Protein AF-A0A350W5M9-F1 (afdb_monomer)

Structure (mmCIF, N/CA/C/O backbone):
data_AF-A0A350W5M9-F1
#
_entry.id   AF-A0A350W5M9-F1
#
loop_
_atom_site.group_PDB
_atom_site.id
_atom_site.type_symbol
_atom_site.label_atom_id
_atom_site.label_alt_id
_atom_site.label_comp_id
_atom_site.label_asym_id
_atom_site.label_entity_id
_atom_site.label_seq_id
_atom_site.pdbx_PDB_ins_code
_atom_site.Cartn_x
_atom_site.Cartn_y
_atom_site.Cartn_z
_atom_site.occupancy
_atom_site.B_iso_or_equiv
_atom_site.auth_seq_id
_atom_site.auth_comp_id
_atom_site.auth_asym_id
_atom_site.auth_atom_id
_atom_site.pdbx_PDB_model_num
ATOM 1 N N . MET A 1 1 ? -9.037 12.948 1.238 1.00 61.84 1 MET A N 1
ATOM 2 C CA . MET A 1 1 ? -9.139 13.338 2.661 1.00 61.84 1 MET A CA 1
ATOM 3 C C . MET A 1 1 ? -10.398 12.811 3.371 1.00 61.84 1 MET A C 1
ATOM 5 O O . MET A 1 1 ? -10.476 12.953 4.578 1.00 61.84 1 MET A O 1
ATOM 9 N N . ARG A 1 2 ? -11.378 12.187 2.686 1.00 81.69 2 ARG A N 1
ATOM 10 C CA . ARG A 1 2 ? -12.573 11.610 3.346 1.00 81.69 2 ARG A CA 1
ATOM 11 C C . ARG A 1 2 ? -12.320 10.259 4.032 1.00 81.69 2 ARG A C 1
ATOM 13 O O . ARG A 1 2 ? -12.817 10.052 5.123 1.00 81.69 2 ARG A O 1
ATOM 20 N N . ILE A 1 3 ? -11.508 9.388 3.432 1.00 88.50 3 ILE A N 1
ATOM 21 C CA . ILE A 1 3 ? -11.219 8.052 3.989 1.00 88.50 3 ILE A CA 1
ATOM 22 C C . ILE A 1 3 ? -10.456 8.136 5.306 1.00 88.50 3 ILE A C 1
ATOM 24 O O . ILE A 1 3 ? -10.851 7.489 6.262 1.00 88.50 3 ILE A O 1
ATOM 28 N N . VAL A 1 4 ? -9.429 8.989 5.369 1.00 88.44 4 VAL A N 1
ATOM 29 C CA . VAL A 1 4 ? -8.667 9.241 6.603 1.00 88.44 4 VAL A CA 1
ATOM 30 C C . VAL A 1 4 ? -9.610 9.627 7.747 1.00 88.44 4 VAL A C 1
ATOM 32 O O . VAL A 1 4 ? -9.571 8.991 8.787 1.00 88.44 4 VAL A O 1
ATOM 35 N N . LYS A 1 5 ? -10.571 10.533 7.509 1.00 91.25 5 LYS A N 1
ATOM 36 C CA . LYS A 1 5 ? -11.589 10.897 8.510 1.00 91.25 5 LYS A CA 1
ATOM 37 C C . LYS A 1 5 ? -12.461 9.729 8.968 1.00 91.25 5 LYS A C 1
ATOM 39 O O . LYS A 1 5 ? -12.889 9.704 10.114 1.00 91.25 5 LYS A O 1
ATOM 44 N N . TYR A 1 6 ? -12.784 8.785 8.087 1.00 93.44 6 TYR A N 1
ATOM 45 C CA . TYR A 1 6 ? -13.561 7.608 8.481 1.00 93.44 6 TYR A CA 1
ATOM 46 C C . TYR A 1 6 ? -12.740 6.634 9.330 1.00 93.44 6 TYR A C 1
ATOM 48 O O . TYR A 1 6 ? -13.304 6.020 10.231 1.00 93.44 6 TYR A O 1
ATOM 56 N N . VAL A 1 7 ? -11.430 6.547 9.090 1.00 93.00 7 VAL A N 1
ATOM 57 C CA . VAL A 1 7 ? -10.503 5.791 9.943 1.00 93.00 7 VAL A CA 1
ATOM 58 C C . VAL A 1 7 ? -10.330 6.484 11.300 1.00 93.00 7 VAL A C 1
ATOM 60 O O . VAL A 1 7 ? -10.526 5.851 12.329 1.00 93.00 7 VAL A O 1
ATOM 63 N N . GLU A 1 8 ? -10.112 7.803 11.322 1.00 91.62 8 GLU A N 1
ATOM 64 C CA . GLU A 1 8 ? -10.044 8.618 12.552 1.00 91.62 8 GLU A CA 1
ATOM 65 C C . GLU A 1 8 ? -11.303 8.480 13.429 1.00 91.62 8 GLU A C 1
ATOM 67 O O . GLU A 1 8 ? -11.226 8.492 14.653 1.00 91.62 8 GLU A O 1
ATOM 72 N N . GLN A 1 9 ? -12.477 8.340 12.805 1.00 93.31 9 GLN A N 1
ATOM 73 C CA . GLN A 1 9 ? -13.761 8.153 13.490 1.00 93.31 9 GLN A CA 1
ATOM 74 C C . GLN A 1 9 ? -14.032 6.700 13.917 1.00 93.31 9 GLN A C 1
ATOM 76 O O . GLN A 1 9 ? -15.119 6.424 14.424 1.00 93.31 9 GLN A O 1
ATOM 81 N N . GLY A 1 10 ? -13.115 5.762 13.654 1.00 91.81 10 GLY A N 1
ATOM 82 C CA . GLY A 1 10 ? -13.299 4.336 13.941 1.00 91.81 10 GLY A CA 1
ATOM 83 C C . GLY A 1 10 ? -14.384 3.658 13.096 1.00 91.81 10 GLY A C 1
ATOM 84 O O . GLY A 1 10 ? -14.861 2.584 13.446 1.00 91.81 10 GLY A O 1
ATOM 85 N N . LYS A 1 11 ? -14.809 4.275 11.984 1.00 93.94 11 LYS A N 1
ATOM 86 C CA . LYS A 1 11 ? -15.787 3.681 11.051 1.00 93.94 11 LYS A CA 1
ATOM 87 C C . LYS A 1 11 ? -15.146 2.680 10.096 1.00 93.94 11 LYS A C 1
ATOM 89 O O . LYS A 1 11 ? -15.853 1.897 9.468 1.00 93.94 11 LYS A O 1
ATOM 94 N N . LEU A 1 12 ? -13.826 2.749 9.949 1.00 94.06 12 LEU A N 1
ATOM 95 C CA . LEU A 1 12 ? -13.007 1.859 9.141 1.00 94.06 12 LEU A CA 1
ATOM 96 C C . LEU A 1 12 ? -11.738 1.530 9.917 1.00 94.06 12 LEU A C 1
ATOM 98 O O . LEU A 1 12 ? -11.156 2.418 10.534 1.00 94.06 12 LEU A O 1
ATOM 102 N N . ASN A 1 13 ? -11.268 0.296 9.786 1.00 94.25 13 ASN A N 1
ATOM 103 C CA . ASN A 1 13 ? -9.907 -0.055 10.168 1.00 94.25 13 ASN A CA 1
ATOM 104 C C . ASN A 1 13 ? -9.014 0.156 8.945 1.00 94.25 13 ASN A C 1
ATOM 106 O O . ASN A 1 13 ? -9.313 -0.352 7.860 1.00 94.25 13 ASN A O 1
ATOM 110 N N . GLY A 1 14 ? -7.962 0.953 9.098 1.00 94.50 14 GLY A N 1
ATOM 111 C CA . GLY A 1 14 ? -7.031 1.269 8.025 1.00 94.50 14 GLY A CA 1
ATOM 112 C C . GLY A 1 14 ? -5.687 0.596 8.255 1.00 94.50 14 GLY A C 1
ATOM 113 O O . GLY A 1 14 ? -5.092 0.781 9.308 1.00 94.50 14 GLY A O 1
ATOM 114 N N . VAL A 1 15 ? -5.185 -0.116 7.247 1.00 95.69 15 VAL A N 1
ATOM 115 C CA . VAL A 1 15 ? -3.822 -0.662 7.228 1.00 95.69 15 VAL A CA 1
ATOM 116 C C . VAL A 1 15 ? -3.014 0.060 6.156 1.00 95.69 15 VAL A C 1
ATOM 118 O O . VAL A 1 15 ? -3.514 0.310 5.056 1.00 95.69 15 VAL A O 1
ATOM 121 N N . ILE A 1 16 ? -1.760 0.388 6.463 1.00 95.12 16 ILE A N 1
ATOM 122 C CA . ILE A 1 16 ? -0.801 0.955 5.513 1.00 95.12 16 ILE A CA 1
ATOM 123 C C . ILE A 1 16 ? 0.459 0.088 5.504 1.00 95.12 16 ILE A C 1
ATOM 125 O O . ILE A 1 16 ? 1.077 -0.154 6.539 1.00 95.12 16 ILE A O 1
ATOM 129 N N . CYS A 1 17 ? 0.880 -0.334 4.311 1.00 96.00 17 CYS A N 1
ATOM 130 C CA . CYS A 1 17 ? 2.181 -0.967 4.132 1.00 96.00 17 CYS A CA 1
ATOM 131 C C . CYS A 1 17 ? 3.297 0.060 4.357 1.00 96.00 17 CYS A C 1
ATOM 133 O O . CYS A 1 17 ? 3.237 1.181 3.841 1.00 96.00 17 CYS A O 1
ATOM 135 N N . ILE A 1 18 ? 4.357 -0.322 5.071 1.00 95.56 18 ILE A N 1
ATOM 136 C CA . ILE A 1 18 ? 5.496 0.568 5.342 1.00 95.56 18 ILE A CA 1
ATOM 137 C C . ILE A 1 18 ? 6.094 1.187 4.066 1.00 95.56 18 ILE A C 1
ATOM 139 O O . ILE A 1 18 ? 6.527 2.341 4.084 1.00 95.56 18 ILE A O 1
ATOM 143 N N . THR A 1 19 ? 6.070 0.481 2.933 1.00 95.94 19 THR A N 1
ATOM 144 C CA . THR A 1 19 ? 6.579 1.005 1.657 1.00 95.94 19 THR A CA 1
ATOM 145 C C . THR A 1 19 ? 5.759 2.181 1.132 1.00 95.94 19 THR A C 1
ATOM 147 O O . THR A 1 19 ? 6.343 3.117 0.588 1.00 95.94 19 THR A O 1
ATOM 150 N N . SER A 1 20 ? 4.449 2.221 1.385 1.00 94.81 20 SER A N 1
ATOM 151 C CA . SER A 1 20 ? 3.607 3.379 1.067 1.00 94.81 20 SER A CA 1
ATOM 152 C C . SER A 1 20 ? 3.986 4.606 1.904 1.00 94.81 20 SER A C 1
ATOM 154 O O . SER A 1 20 ? 3.932 5.731 1.408 1.00 94.81 20 SER A O 1
ATOM 156 N N . LEU A 1 21 ? 4.439 4.423 3.153 1.00 94.12 21 LEU A N 1
ATOM 157 C CA . LEU A 1 21 ? 4.982 5.528 3.955 1.00 94.12 21 LEU A CA 1
ATOM 158 C C . LEU A 1 21 ? 6.342 6.005 3.433 1.00 94.12 21 LEU A C 1
ATOM 160 O O . LEU A 1 21 ? 6.608 7.210 3.435 1.00 94.12 21 LEU A O 1
ATOM 164 N N . LEU A 1 22 ? 7.206 5.091 2.981 1.00 94.62 22 LEU A N 1
ATOM 165 C CA . LEU A 1 22 ? 8.484 5.451 2.355 1.00 94.62 22 LEU A CA 1
ATOM 166 C C . LEU A 1 22 ? 8.258 6.263 1.076 1.00 94.62 22 LEU A C 1
ATOM 168 O O . LEU A 1 22 ? 8.887 7.308 0.885 1.00 94.62 22 LEU A O 1
ATOM 172 N N . GLU A 1 23 ? 7.314 5.830 0.243 1.00 93.69 23 GLU A N 1
ATOM 173 C CA . GLU A 1 23 ? 6.919 6.552 -0.959 1.00 93.69 23 GLU A CA 1
ATOM 174 C C . GLU A 1 23 ? 6.323 7.924 -0.618 1.00 93.69 23 GLU A C 1
ATOM 176 O O . GLU A 1 23 ? 6.732 8.937 -1.191 1.00 93.69 23 GLU A O 1
ATOM 181 N N . LEU A 1 24 ? 5.426 7.996 0.371 1.00 92.31 24 LEU A N 1
ATOM 182 C CA . LEU A 1 24 ? 4.854 9.261 0.828 1.00 92.31 24 LEU A CA 1
ATOM 183 C C . LEU A 1 24 ? 5.949 10.236 1.280 1.00 92.31 24 LEU A C 1
ATOM 185 O O . LEU A 1 24 ? 5.952 11.391 0.854 1.00 92.31 24 LEU A O 1
ATOM 189 N N . ARG A 1 25 ? 6.919 9.780 2.085 1.00 93.31 25 ARG A N 1
ATOM 190 C CA . ARG A 1 25 ? 8.070 10.600 2.506 1.00 93.31 25 ARG A CA 1
ATOM 191 C C . ARG A 1 25 ? 8.862 11.108 1.305 1.00 93.31 25 ARG A C 1
ATOM 193 O O . ARG A 1 25 ? 9.202 12.292 1.261 1.00 93.31 25 ARG A O 1
ATOM 200 N N . TYR A 1 26 ? 9.139 10.241 0.330 1.00 92.44 26 TYR A N 1
ATOM 201 C CA . TYR A 1 26 ? 9.827 10.626 -0.901 1.00 92.44 26 TYR A CA 1
ATOM 202 C C . TYR A 1 26 ? 9.053 11.716 -1.657 1.00 92.44 26 TYR A C 1
ATOM 204 O O . TYR A 1 26 ? 9.623 12.755 -2.000 1.00 92.44 26 TYR A O 1
ATOM 212 N N . VAL A 1 27 ? 7.746 11.529 -1.854 1.00 92.00 27 VAL A N 1
ATOM 213 C CA . VAL A 1 27 ? 6.879 12.479 -2.563 1.00 92.00 27 VAL A CA 1
ATOM 214 C C . VAL A 1 27 ? 6.791 13.817 -1.828 1.00 92.00 27 VAL A C 1
ATOM 216 O O . VAL A 1 27 ? 6.980 14.864 -2.453 1.00 92.00 27 VAL A O 1
ATOM 219 N N . LEU A 1 28 ? 6.545 13.816 -0.516 1.00 92.31 28 LEU A N 1
ATOM 220 C CA . LEU A 1 28 ? 6.402 15.049 0.261 1.00 92.31 28 LEU A CA 1
ATOM 221 C C . LEU A 1 28 ? 7.704 15.861 0.292 1.00 92.31 28 LEU A C 1
ATOM 223 O O . LEU A 1 28 ? 7.675 17.075 0.085 1.00 92.31 28 LEU A O 1
ATOM 227 N N . ARG A 1 29 ? 8.855 15.198 0.462 1.00 92.25 29 ARG A N 1
ATOM 228 C CA . ARG A 1 29 ? 10.162 15.872 0.467 1.00 92.25 29 ARG A CA 1
ATOM 229 C C . ARG A 1 29 ? 10.559 16.383 -0.913 1.00 92.25 29 ARG A C 1
ATOM 231 O O . ARG A 1 29 ? 10.957 17.532 -1.047 1.00 92.25 29 ARG A O 1
ATOM 238 N N . ARG A 1 30 ? 10.490 15.532 -1.943 1.00 90.12 30 ARG A N 1
ATOM 239 C CA . ARG A 1 30 ? 11.090 15.833 -3.256 1.00 90.12 30 ARG A CA 1
ATOM 240 C C . ARG A 1 30 ? 10.131 16.500 -4.229 1.00 90.12 30 ARG A C 1
ATOM 242 O O . ARG A 1 30 ? 10.550 17.383 -4.964 1.00 90.12 30 ARG A O 1
ATOM 249 N N . LYS A 1 31 ? 8.862 16.086 -4.258 1.00 86.12 31 LYS A N 1
ATOM 250 C CA . LYS A 1 31 ? 7.877 16.627 -5.212 1.00 86.12 31 LYS A CA 1
ATOM 251 C C . LYS A 1 31 ? 7.119 17.822 -4.648 1.00 86.12 31 LYS A C 1
ATOM 253 O O . LYS A 1 31 ? 6.706 18.688 -5.411 1.00 86.12 31 LYS A O 1
ATOM 258 N N . LYS A 1 32 ? 6.892 17.855 -3.331 1.00 86.38 32 LYS A N 1
ATOM 259 C CA . LYS A 1 32 ? 6.155 18.943 -2.668 1.00 86.38 32 LYS A CA 1
ATOM 260 C C . LYS A 1 32 ? 7.045 19.922 -1.908 1.00 86.38 32 LYS A C 1
ATOM 262 O O . LYS A 1 32 ? 6.549 20.977 -1.534 1.00 86.38 32 LYS A O 1
ATOM 267 N N . MET A 1 33 ? 8.334 19.610 -1.735 1.00 88.88 33 MET A N 1
ATOM 268 C CA . MET A 1 33 ? 9.313 20.465 -1.050 1.00 88.88 33 MET A CA 1
ATOM 269 C C . MET A 1 33 ? 8.866 20.853 0.367 1.00 88.88 33 MET A C 1
ATOM 271 O O . MET A 1 33 ? 9.115 21.963 0.835 1.00 88.88 33 MET A O 1
ATOM 275 N N . PHE A 1 34 ? 8.165 19.943 1.051 1.00 91.69 34 PHE A N 1
ATOM 276 C CA . PHE A 1 34 ? 7.736 20.175 2.425 1.00 91.69 34 PHE A CA 1
ATOM 277 C C . PHE A 1 34 ? 8.943 20.174 3.361 1.00 91.69 34 PHE A C 1
ATOM 279 O O . PHE A 1 34 ? 9.894 19.411 3.175 1.00 91.69 34 PHE A O 1
ATOM 286 N N . LYS A 1 35 ? 8.880 21.018 4.395 1.00 92.94 35 LYS A N 1
ATOM 287 C CA . LYS A 1 35 ? 9.863 21.007 5.481 1.00 92.94 35 LYS A CA 1
ATOM 288 C C . LYS A 1 35 ? 9.821 19.663 6.201 1.00 92.94 35 LYS A C 1
ATOM 290 O O . LYS A 1 35 ? 8.753 19.076 6.365 1.00 92.94 35 LYS A O 1
ATOM 295 N N . GLU A 1 36 ? 10.979 19.220 6.674 1.00 91.00 36 GLU A N 1
ATOM 296 C CA . GLU A 1 36 ? 11.150 17.932 7.351 1.00 91.00 36 GLU A CA 1
ATOM 297 C C . GLU A 1 36 ? 10.179 17.745 8.530 1.00 91.00 36 GLU A C 1
ATOM 299 O O . GLU A 1 36 ? 9.550 16.698 8.654 1.00 91.00 36 GLU A O 1
ATOM 304 N N . GLU A 1 37 ? 9.978 18.792 9.333 1.00 93.56 37 GLU A N 1
ATOM 305 C CA . GLU A 1 37 ? 9.024 18.817 10.452 1.00 93.56 37 GLU A CA 1
ATOM 306 C C . GLU A 1 37 ? 7.594 18.485 10.008 1.00 93.56 37 GLU A C 1
ATOM 308 O O . GLU A 1 37 ? 6.917 17.672 10.630 1.00 93.56 37 GLU A O 1
ATOM 313 N N . MET A 1 38 ? 7.153 19.059 8.886 1.00 92.81 38 MET A N 1
ATOM 314 C CA . MET A 1 38 ? 5.814 18.831 8.344 1.00 92.81 38 MET A CA 1
ATOM 315 C C . MET A 1 38 ? 5.666 17.408 7.800 1.00 92.81 38 MET A C 1
ATOM 317 O O . MET A 1 38 ? 4.625 16.786 7.989 1.00 92.81 38 MET A O 1
ATOM 321 N N . VAL A 1 39 ? 6.703 16.871 7.147 1.00 92.50 39 VAL A N 1
ATOM 322 C CA . VAL A 1 39 ? 6.709 15.475 6.676 1.00 92.50 39 VAL A CA 1
ATOM 323 C C . VAL A 1 39 ? 6.597 14.512 7.854 1.00 92.50 39 VAL A C 1
ATOM 325 O O . VAL A 1 39 ? 5.821 13.561 7.788 1.00 92.50 39 VAL A O 1
ATOM 328 N N . ASN A 1 40 ? 7.348 14.760 8.927 1.00 92.25 40 ASN A N 1
ATOM 329 C CA . ASN A 1 40 ? 7.305 13.919 10.118 1.00 92.25 40 ASN A CA 1
ATOM 330 C C . ASN A 1 40 ? 5.951 14.005 10.814 1.00 92.25 40 ASN A C 1
ATOM 332 O O . ASN A 1 40 ? 5.380 12.957 11.093 1.00 92.25 40 ASN A O 1
ATOM 336 N N . TRP A 1 41 ? 5.394 15.208 10.980 1.00 92.81 41 TRP A N 1
ATOM 337 C CA . TRP A 1 41 ? 4.043 15.375 11.514 1.00 92.81 41 TRP A CA 1
ATOM 338 C C . TRP A 1 41 ? 3.013 14.553 10.723 1.00 92.81 41 TRP A C 1
ATOM 340 O O . TRP A 1 41 ? 2.337 13.714 11.303 1.00 92.81 41 TRP A O 1
ATOM 350 N N . PHE A 1 42 ? 2.969 14.679 9.390 1.00 89.56 42 PHE A N 1
ATOM 351 C CA . PHE A 1 42 ? 2.027 13.908 8.565 1.00 89.56 42 PHE A CA 1
ATOM 352 C C . PHE A 1 42 ? 2.167 12.388 8.723 1.00 89.56 42 PHE A C 1
ATOM 354 O O . PHE A 1 42 ? 1.169 11.671 8.693 1.00 89.56 42 PHE A O 1
ATOM 361 N N . VAL A 1 43 ? 3.396 11.879 8.843 1.00 90.56 43 VAL A N 1
ATOM 362 C CA . VAL A 1 43 ? 3.618 10.436 8.997 1.00 90.56 43 VAL A CA 1
ATOM 363 C C . VAL A 1 43 ? 3.221 9.954 10.393 1.00 90.56 43 VAL A C 1
ATOM 365 O O . VAL A 1 43 ? 2.663 8.865 10.501 1.00 90.56 43 VAL A O 1
ATOM 368 N N . GLU A 1 44 ? 3.471 10.737 11.443 1.00 91.44 44 GLU A N 1
ATOM 369 C CA . GLU A 1 44 ? 3.041 10.391 12.806 1.00 91.44 44 GLU A CA 1
ATOM 370 C C . GLU A 1 44 ? 1.515 10.454 12.968 1.00 91.44 44 GLU A C 1
ATOM 372 O O . GLU A 1 44 ? 0.929 9.556 13.573 1.00 91.44 44 GLU A O 1
ATOM 377 N N . GLU A 1 45 ? 0.843 11.418 12.334 1.00 91.06 45 GLU A N 1
ATOM 378 C CA . GLU A 1 45 ? -0.627 11.455 12.291 1.00 91.06 45 GLU A CA 1
ATOM 379 C C . GLU A 1 45 ? -1.197 10.191 11.630 1.00 91.06 45 GLU A C 1
ATOM 381 O O . GLU A 1 45 ? -2.114 9.564 12.157 1.00 91.06 45 GLU A O 1
ATOM 386 N N . LEU A 1 46 ? -0.619 9.744 10.507 1.00 90.31 46 LEU A N 1
ATOM 387 C CA . LEU A 1 46 ? -1.056 8.502 9.860 1.00 90.31 46 LEU A CA 1
ATOM 388 C C . LEU A 1 46 ? -0.858 7.281 10.763 1.00 90.31 46 LEU A C 1
ATOM 390 O O . LEU A 1 46 ? -1.764 6.462 10.867 1.00 90.31 46 LEU A O 1
ATOM 394 N N . LYS A 1 47 ? 0.283 7.171 11.447 1.00 91.00 47 LYS A N 1
ATOM 395 C CA . LYS A 1 47 ? 0.556 6.071 12.390 1.00 91.00 47 LYS A CA 1
ATOM 396 C C . LYS A 1 47 ? -0.379 6.051 13.598 1.00 91.00 47 LYS A C 1
ATOM 398 O O . LYS A 1 47 ? -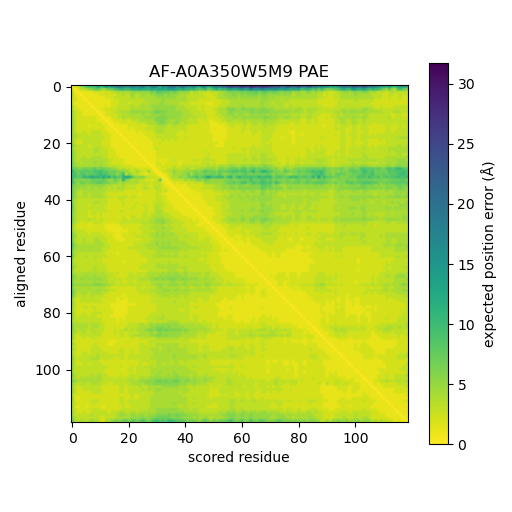0.548 5.005 14.209 1.00 91.00 47 LYS A O 1
ATOM 403 N N . THR A 1 48 ? -0.958 7.195 13.957 1.00 91.94 48 THR A N 1
ATOM 404 C CA . THR A 1 48 ? -1.887 7.302 15.092 1.00 91.94 48 THR A CA 1
ATOM 405 C C . THR A 1 48 ? -3.242 6.666 14.776 1.00 91.94 48 THR A C 1
ATOM 407 O O . THR A 1 48 ? -3.942 6.218 15.682 1.00 91.94 48 THR A O 1
ATOM 410 N N . HIS A 1 49 ? -3.614 6.604 13.495 1.00 92.31 49 HIS A N 1
ATOM 411 C CA . HIS A 1 49 ? -4.935 6.144 13.059 1.00 92.31 49 HIS A CA 1
ATOM 412 C C . HIS A 1 49 ? -4.905 4.876 12.201 1.00 92.31 49 HIS A C 1
ATOM 414 O O . HIS A 1 49 ? -5.924 4.200 12.094 1.00 92.31 49 HIS A O 1
ATOM 420 N N . PHE A 1 50 ? -3.772 4.559 11.577 1.00 94.88 50 PHE A N 1
ATOM 421 C CA . PHE A 1 50 ? -3.613 3.396 10.712 1.00 94.88 50 PHE A CA 1
ATOM 422 C C . PHE A 1 50 ? -2.622 2.406 11.309 1.00 94.88 50 PHE A C 1
ATOM 424 O O . PHE A 1 50 ? -1.536 2.787 11.750 1.00 94.88 50 PHE A O 1
ATOM 431 N N . ASP A 1 51 ? -2.956 1.126 11.197 1.00 95.06 51 ASP A N 1
ATOM 432 C CA . ASP A 1 51 ? -2.033 0.044 11.495 1.00 95.06 51 ASP A CA 1
ATOM 433 C C . ASP A 1 51 ? -0.952 0.001 10.414 1.00 95.06 51 ASP A C 1
ATOM 435 O O . ASP A 1 51 ? -1.231 -0.137 9.217 1.00 95.06 51 ASP A O 1
ATOM 439 N N . ILE A 1 52 ? 0.305 0.136 10.829 1.00 94.94 52 ILE A N 1
ATOM 440 C CA . ILE A 1 52 ? 1.440 0.024 9.917 1.00 94.94 52 ILE A CA 1
ATOM 441 C C . ILE A 1 52 ? 1.942 -1.411 9.948 1.00 94.94 52 ILE A C 1
ATOM 443 O O . ILE A 1 52 ? 2.449 -1.863 10.973 1.00 94.94 52 ILE A O 1
ATOM 447 N N . SER A 1 53 ? 1.847 -2.101 8.815 1.00 95.62 53 SER A N 1
ATOM 448 C CA . SER A 1 53 ? 2.353 -3.468 8.676 1.00 95.62 53 SER A CA 1
ATOM 449 C C . SER A 1 53 ? 3.541 -3.524 7.716 1.00 95.62 53 SER A C 1
ATOM 451 O O . SER A 1 53 ? 3.721 -2.675 6.829 1.00 95.62 53 SER A O 1
ATOM 453 N N . LEU A 1 54 ? 4.398 -4.512 7.951 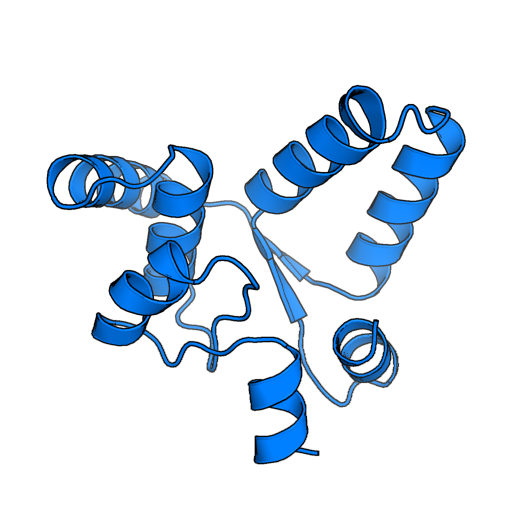1.00 95.88 54 LEU A N 1
ATOM 454 C CA . LEU A 1 54 ? 5.604 -4.759 7.182 1.00 95.88 54 LEU A CA 1
ATOM 455 C C . LEU A 1 54 ? 5.350 -5.947 6.250 1.00 95.88 54 LEU A C 1
ATOM 457 O O . LEU A 1 54 ? 4.843 -6.967 6.710 1.00 95.88 54 LEU A O 1
ATOM 461 N N . PRO A 1 55 ? 5.735 -5.856 4.967 1.00 96.19 55 PRO A N 1
ATOM 462 C CA . PRO A 1 55 ? 5.728 -7.022 4.104 1.00 96.19 55 PRO A CA 1
ATOM 463 C C . PRO A 1 55 ? 6.742 -8.035 4.636 1.00 96.19 55 PRO A C 1
ATOM 465 O O . PRO A 1 55 ? 7.897 -7.694 4.906 1.00 96.19 55 PRO A O 1
ATO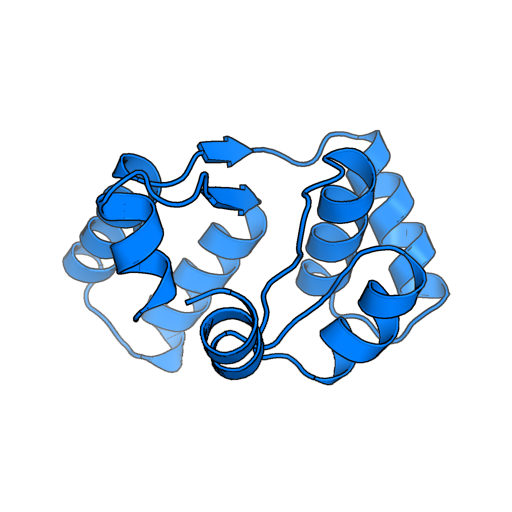M 468 N N . ASP A 1 56 ? 6.301 -9.277 4.772 1.00 95.69 56 ASP A N 1
ATOM 469 C CA . ASP A 1 56 ? 7.169 -10.397 5.100 1.00 95.69 56 ASP A CA 1
ATOM 470 C C . ASP A 1 56 ? 7.961 -10.877 3.871 1.00 95.69 56 ASP A C 1
ATOM 472 O O . ASP A 1 56 ? 7.790 -10.406 2.740 1.00 95.69 56 ASP A O 1
ATOM 476 N N . GLU A 1 57 ? 8.850 -11.843 4.092 1.00 97.50 57 GLU A N 1
ATOM 477 C CA . GLU A 1 57 ? 9.678 -12.438 3.039 1.00 97.50 57 GLU A CA 1
ATOM 478 C C . GLU A 1 57 ? 8.826 -13.012 1.896 1.00 97.50 57 GLU A C 1
ATOM 480 O O . GLU A 1 57 ? 9.148 -12.826 0.719 1.00 97.50 57 GLU A O 1
ATOM 485 N N . GLY A 1 58 ? 7.699 -13.651 2.231 1.00 97.50 58 GLY A N 1
ATOM 486 C CA . GLY A 1 58 ? 6.757 -14.202 1.258 1.00 97.50 58 GLY A CA 1
ATOM 487 C C . GLY A 1 58 ? 6.143 -13.123 0.365 1.00 97.50 58 GLY A C 1
ATOM 488 O O . GLY A 1 58 ? 6.089 -13.282 -0.857 1.00 97.50 58 GLY A O 1
ATOM 489 N N . SER A 1 59 ? 5.756 -11.992 0.952 1.00 96.81 59 SER A N 1
ATOM 490 C CA . SER A 1 59 ? 5.223 -10.836 0.230 1.00 96.81 59 SER A CA 1
ATOM 491 C C . SER A 1 59 ? 6.260 -10.237 -0.720 1.00 96.81 59 SER A C 1
ATOM 493 O O . SER A 1 59 ? 5.917 -9.863 -1.839 1.00 96.81 59 SER A O 1
ATOM 495 N N . LEU A 1 60 ? 7.539 -10.193 -0.338 1.00 97.94 60 LEU A N 1
ATOM 496 C CA . LEU A 1 60 ? 8.6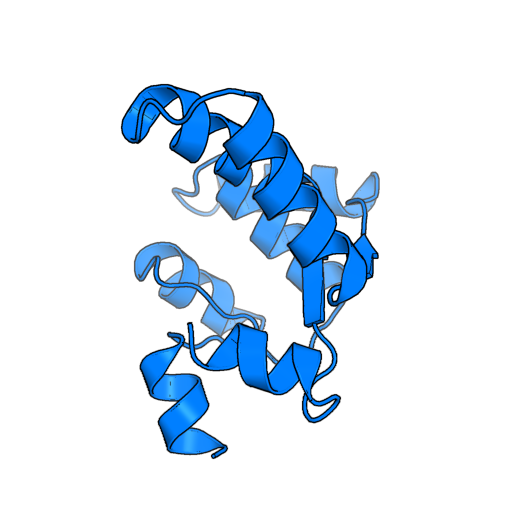05 -9.693 -1.216 1.00 97.94 60 LEU A CA 1
ATOM 497 C C . LEU A 1 60 ? 8.896 -10.641 -2.390 1.00 97.94 60 LEU A C 1
ATOM 499 O O . LEU A 1 60 ? 9.065 -10.183 -3.523 1.00 97.94 60 LEU A O 1
ATOM 503 N N . LEU A 1 61 ? 8.895 -11.957 -2.158 1.00 98.25 61 LEU A N 1
ATOM 504 C CA . LEU A 1 61 ? 9.028 -12.949 -3.233 1.00 98.25 61 LEU A CA 1
ATOM 505 C C . LEU A 1 61 ? 7.844 -12.885 -4.207 1.00 98.25 61 LEU A C 1
ATOM 507 O O . LEU A 1 61 ? 8.035 -12.928 -5.427 1.00 98.25 61 LEU A O 1
ATOM 511 N N . LEU A 1 62 ? 6.626 -12.731 -3.682 1.00 98.06 62 LEU A N 1
ATOM 512 C CA . LEU A 1 62 ? 5.428 -12.547 -4.495 1.00 98.06 62 LEU A CA 1
ATOM 513 C C . LEU A 1 62 ? 5.484 -11.237 -5.290 1.00 98.06 62 LEU A C 1
ATOM 515 O O . LEU A 1 62 ? 5.134 -11.237 -6.467 1.00 98.06 62 LEU A O 1
ATOM 519 N N . ALA A 1 63 ? 5.972 -10.145 -4.699 1.00 98.19 63 ALA A N 1
ATOM 520 C CA . ALA A 1 63 ? 6.141 -8.869 -5.390 1.00 98.19 63 ALA A CA 1
ATOM 521 C C . ALA A 1 63 ? 7.070 -8.997 -6.603 1.00 98.19 63 ALA A C 1
ATOM 523 O O . ALA A 1 63 ? 6.733 -8.523 -7.687 1.00 98.19 63 ALA A O 1
ATOM 524 N N . ASN A 1 64 ? 8.198 -9.698 -6.450 1.00 98.12 64 ASN A N 1
ATOM 525 C CA . ASN A 1 64 ? 9.115 -9.971 -7.557 1.00 98.12 64 ASN A CA 1
ATOM 526 C C . ASN A 1 64 ? 8.422 -10.741 -8.693 1.00 98.12 64 ASN A C 1
ATOM 528 O O . ASN A 1 64 ? 8.552 -10.382 -9.863 1.00 98.12 64 ASN A O 1
ATOM 532 N N . LYS A 1 65 ? 7.635 -11.770 -8.353 1.00 97.94 65 LYS A N 1
ATOM 533 C CA . LYS A 1 65 ? 6.848 -12.517 -9.341 1.00 97.94 65 LYS A CA 1
ATOM 534 C C . LYS A 1 65 ? 5.830 -11.613 -10.044 1.00 97.94 65 LYS A C 1
ATOM 536 O O . LYS A 1 65 ? 5.809 -11.578 -11.271 1.00 97.94 65 LYS A O 1
ATOM 541 N N . LEU A 1 66 ? 5.044 -10.839 -9.297 1.00 97.75 66 LEU A N 1
ATOM 542 C CA . LEU A 1 66 ? 4.043 -9.928 -9.864 1.00 97.75 66 LEU A CA 1
ATOM 543 C C . LEU A 1 66 ? 4.675 -8.885 -10.791 1.00 97.75 66 LEU A C 1
ATOM 545 O O . LEU A 1 66 ? 4.115 -8.590 -11.840 1.00 97.75 66 LEU A O 1
ATOM 549 N N . GLN A 1 67 ? 5.853 -8.361 -10.451 1.00 97.19 67 GLN A N 1
ATOM 550 C CA . GLN A 1 67 ? 6.569 -7.416 -11.308 1.00 97.19 67 GLN A CA 1
ATOM 551 C C . GLN A 1 67 ? 7.092 -8.055 -12.606 1.00 97.19 67 GLN A C 1
ATOM 553 O O . GLN A 1 67 ? 7.225 -7.367 -13.614 1.00 97.19 67 GLN A O 1
ATOM 558 N N . SER A 1 68 ? 7.375 -9.361 -12.616 1.00 97.31 68 SER A N 1
ATOM 559 C CA . SER A 1 68 ? 7.709 -10.071 -13.861 1.00 97.31 68 SER A CA 1
ATOM 560 C C . SER A 1 68 ? 6.494 -10.317 -14.763 1.00 97.31 68 SER A C 1
ATOM 562 O O . SER A 1 68 ? 6.645 -10.429 -15.977 1.00 97.31 68 SER A O 1
ATOM 564 N N . GLU A 1 69 ? 5.296 -10.395 -14.179 1.00 96.94 69 GLU A N 1
ATOM 565 C CA . GLU A 1 69 ? 4.043 -10.705 -14.880 1.00 96.94 69 GLU A CA 1
ATOM 566 C C . GLU A 1 69 ? 3.307 -9.445 -15.355 1.00 96.94 69 GLU A C 1
ATOM 568 O O . GLU A 1 69 ? 2.604 -9.470 -16.366 1.00 96.94 69 GLU A O 1
ATOM 573 N N . TYR A 1 70 ? 3.480 -8.336 -14.638 1.00 96.81 70 TYR A N 1
ATOM 574 C CA . TYR A 1 70 ? 2.778 -7.081 -14.868 1.00 96.81 70 TYR A CA 1
ATOM 575 C C . TYR A 1 70 ? 3.752 -5.898 -14.846 1.00 96.81 70 TYR A C 1
ATOM 577 O O . TYR A 1 70 ? 4.719 -5.919 -14.086 1.00 96.81 70 TYR A O 1
ATOM 585 N N . PRO A 1 71 ? 3.486 -4.817 -15.603 1.00 94.94 71 PRO A N 1
ATOM 586 C CA . PRO A 1 71 ? 4.349 -3.635 -15.665 1.00 94.94 71 PRO A CA 1
ATOM 587 C C . PRO A 1 71 ? 4.192 -2.738 -14.421 1.00 94.94 71 PRO A C 1
ATOM 589 O O . PRO A 1 71 ? 3.885 -1.553 -14.525 1.00 94.94 71 PRO A O 1
ATOM 592 N N . LEU A 1 72 ? 4.359 -3.313 -13.230 1.00 95.81 72 LEU A N 1
ATOM 593 C CA . LEU A 1 72 ? 4.231 -2.628 -11.949 1.00 95.81 72 LEU A CA 1
ATOM 594 C C . LEU A 1 72 ? 5.558 -1.984 -11.539 1.00 95.81 72 LEU A C 1
ATOM 596 O O . LEU A 1 72 ? 6.633 -2.584 -11.657 1.00 95.81 72 LEU A O 1
ATOM 600 N N . GLY A 1 73 ? 5.484 -0.779 -10.973 1.00 95.19 73 GLY A N 1
ATOM 601 C CA . GLY A 1 73 ? 6.603 -0.213 -10.231 1.00 95.19 73 GLY A CA 1
ATOM 602 C C . GLY A 1 73 ? 6.950 -1.082 -9.012 1.00 95.19 73 GLY A C 1
ATOM 603 O O . GLY A 1 73 ? 6.104 -1.835 -8.527 1.00 95.19 73 GLY A O 1
ATOM 604 N N . PRO A 1 74 ? 8.177 -0.990 -8.471 1.00 94.88 74 PRO A N 1
ATOM 605 C CA . PRO A 1 74 ? 8.588 -1.821 -7.337 1.00 94.88 74 PRO A CA 1
ATOM 606 C C . PRO A 1 74 ? 7.696 -1.615 -6.101 1.00 94.88 74 PRO A C 1
ATOM 608 O O . PRO A 1 74 ? 7.358 -2.580 -5.422 1.00 94.88 74 PRO A O 1
ATOM 611 N N . PHE A 1 75 ? 7.261 -0.380 -5.824 1.00 95.69 75 PHE A N 1
ATOM 612 C CA . PHE A 1 75 ? 6.366 -0.099 -4.697 1.00 95.69 75 PHE A CA 1
ATOM 613 C C . PHE A 1 75 ? 4.948 -0.632 -4.924 1.00 95.69 75 PHE A C 1
ATOM 615 O O . PHE A 1 75 ? 4.376 -1.203 -3.998 1.00 95.69 75 PHE A O 1
ATOM 622 N N . ASP A 1 76 ? 4.421 -0.531 -6.146 1.00 96.88 76 ASP A N 1
ATOM 623 C CA . ASP A 1 76 ? 3.103 -1.068 -6.503 1.00 96.88 76 ASP A CA 1
ATOM 624 C C . ASP A 1 76 ? 3.077 -2.597 -6.451 1.00 96.88 76 ASP A C 1
ATOM 626 O O . ASP A 1 76 ? 2.124 -3.186 -5.942 1.00 96.88 76 ASP A O 1
ATOM 630 N N . ALA A 1 77 ? 4.146 -3.246 -6.922 1.00 97.75 77 ALA A N 1
ATOM 631 C CA . ALA A 1 77 ? 4.298 -4.693 -6.844 1.00 97.75 77 ALA A CA 1
ATOM 632 C C . ALA A 1 77 ? 4.324 -5.176 -5.387 1.00 97.75 77 ALA A C 1
ATOM 634 O O . ALA A 1 77 ? 3.621 -6.128 -5.042 1.00 97.75 77 ALA A O 1
ATOM 635 N N . ILE A 1 78 ? 5.075 -4.489 -4.515 1.00 98.12 78 ILE A N 1
ATOM 636 C CA . ILE A 1 78 ? 5.110 -4.797 -3.079 1.00 98.12 78 ILE A CA 1
ATOM 637 C C . ILE A 1 78 ? 3.750 -4.535 -2.432 1.00 98.12 78 ILE A C 1
ATOM 639 O O . ILE A 1 78 ? 3.281 -5.376 -1.673 1.00 98.12 78 ILE A O 1
ATOM 643 N N . LEU A 1 79 ? 3.098 -3.408 -2.731 1.00 97.44 79 LEU A N 1
ATOM 644 C CA . LEU A 1 79 ? 1.786 -3.076 -2.176 1.00 97.44 79 LEU A CA 1
ATOM 645 C C . LEU A 1 79 ? 0.729 -4.111 -2.575 1.00 97.44 79 LEU A C 1
ATOM 647 O O . LEU A 1 79 ? -0.062 -4.528 -1.729 1.00 97.44 79 LEU A O 1
ATOM 651 N N . LEU A 1 80 ? 0.721 -4.553 -3.835 1.00 97.56 80 LEU A N 1
ATOM 652 C CA . LEU A 1 80 ? -0.198 -5.589 -4.297 1.00 97.56 80 LEU A CA 1
ATOM 653 C C . LEU A 1 80 ? 0.088 -6.933 -3.623 1.00 97.56 80 LEU A C 1
ATOM 655 O O . LEU A 1 80 ? -0.839 -7.553 -3.110 1.00 97.56 80 LEU A O 1
ATOM 659 N N . ALA A 1 81 ? 1.350 -7.363 -3.579 1.00 97.94 81 ALA A N 1
ATOM 660 C CA . ALA A 1 81 ? 1.731 -8.608 -2.918 1.00 97.94 81 ALA A CA 1
ATOM 661 C C . ALA A 1 81 ? 1.350 -8.606 -1.433 1.00 97.94 81 ALA A C 1
ATOM 663 O O . ALA A 1 81 ? 0.685 -9.525 -0.965 1.00 97.94 81 ALA A O 1
ATOM 664 N N . PHE A 1 82 ? 1.694 -7.529 -0.726 1.00 97.50 82 PHE A N 1
ATOM 665 C CA . PHE A 1 82 ? 1.307 -7.293 0.661 1.00 97.50 82 PHE A CA 1
ATOM 666 C C . PHE A 1 82 ? -0.211 -7.367 0.837 1.00 97.50 82 PHE A C 1
ATOM 668 O O . PHE A 1 82 ? -0.699 -8.056 1.725 1.00 97.50 82 PHE A O 1
ATOM 675 N N . SER A 1 83 ? -0.973 -6.721 -0.047 1.00 96.81 83 SER A N 1
ATOM 676 C CA . SER A 1 83 ? -2.435 -6.752 0.023 1.00 96.81 83 SER A CA 1
ATOM 677 C C . SER A 1 83 ? -2.979 -8.170 -0.190 1.00 96.81 83 SER A C 1
ATOM 679 O O . SER A 1 83 ? -3.948 -8.557 0.454 1.00 96.81 83 SER A O 1
ATOM 681 N N . ILE A 1 84 ? -2.365 -8.974 -1.064 1.00 96.19 84 ILE A N 1
ATOM 682 C CA . ILE A 1 84 ? -2.773 -10.372 -1.277 1.00 96.19 84 ILE A CA 1
ATOM 683 C C . ILE A 1 84 ? -2.503 -11.207 -0.016 1.00 96.19 84 ILE A C 1
ATOM 685 O O . ILE A 1 84 ? -3.334 -12.042 0.344 1.00 96.19 84 ILE A O 1
ATOM 689 N N . SER A 1 85 ? -1.380 -10.963 0.664 1.00 93.75 85 SER A N 1
ATOM 690 C CA . SER A 1 85 ? -0.999 -11.648 1.904 1.00 93.75 85 SER A CA 1
ATOM 691 C C . SER A 1 85 ? -1.894 -11.266 3.089 1.00 93.75 85 SER A C 1
ATOM 693 O O . SER A 1 85 ? -2.440 -12.148 3.751 1.00 93.75 85 SER A O 1
ATOM 695 N N . GLU A 1 86 ? -2.096 -9.966 3.322 1.00 92.88 86 GLU A N 1
ATOM 696 C CA . GLU A 1 86 ? -2.897 -9.421 4.433 1.00 92.88 86 GLU A CA 1
ATOM 697 C C . GLU A 1 86 ? -4.406 -9.618 4.248 1.00 92.88 86 GLU A C 1
ATOM 699 O O . GLU A 1 86 ? -5.168 -9.578 5.212 1.00 92.88 86 GLU A O 1
ATOM 704 N N . LYS A 1 87 ? -4.858 -9.832 3.004 1.00 92.81 87 LYS A N 1
ATOM 705 C CA . LYS A 1 87 ? -6.269 -10.045 2.638 1.00 92.81 87 LYS A CA 1
ATOM 706 C C . LYS A 1 87 ? -7.212 -8.973 3.216 1.00 92.81 87 LYS A C 1
ATOM 708 O O . LYS A 1 87 ? -8.212 -9.315 3.858 1.00 92.81 87 LYS A O 1
ATOM 713 N N . PRO A 1 88 ? -6.957 -7.670 2.980 1.00 93.88 88 PRO A N 1
ATOM 714 C CA . PRO A 1 88 ? -7.883 -6.635 3.398 1.00 93.88 88 PRO A CA 1
ATOM 715 C C . PRO A 1 88 ? -9.208 -6.788 2.644 1.00 93.88 88 PRO A C 1
ATOM 717 O O . PRO A 1 88 ? -9.265 -7.304 1.526 1.00 93.88 88 PRO A O 1
ATOM 720 N N . SER A 1 89 ? -10.290 -6.270 3.226 1.00 95.50 89 SER A N 1
ATOM 721 C CA . SER A 1 89 ? -11.599 -6.274 2.555 1.00 95.50 89 SER A CA 1
ATOM 722 C C . SER A 1 89 ? -11.592 -5.465 1.255 1.00 95.50 89 SER A C 1
ATOM 724 O O . SER A 1 89 ? -12.337 -5.782 0.326 1.00 95.50 89 SER A O 1
ATOM 726 N N . VAL A 1 90 ? -10.780 -4.403 1.203 1.00 96.12 90 VAL A N 1
ATOM 727 C CA . VAL A 1 90 ? -10.658 -3.504 0.058 1.00 96.12 90 VAL A CA 1
ATOM 728 C C . VAL A 1 90 ? -9.235 -2.945 -0.039 1.00 96.12 90 VAL A C 1
ATOM 730 O O . VAL A 1 90 ? -8.675 -2.519 0.969 1.00 96.12 90 VAL A O 1
ATOM 733 N N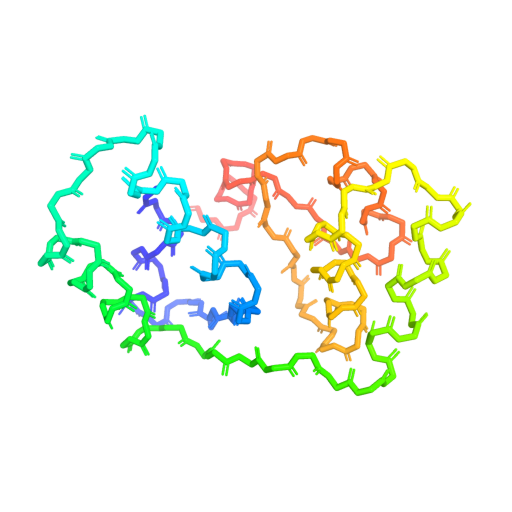 . LEU A 1 91 ? -8.699 -2.851 -1.259 1.00 96.88 91 LEU A N 1
ATOM 734 C CA . LEU A 1 91 ? -7.553 -2.001 -1.588 1.00 96.88 91 LEU A CA 1
ATOM 735 C C . LEU A 1 91 ? -8.038 -0.648 -2.130 1.00 96.88 91 LEU A C 1
ATOM 737 O O .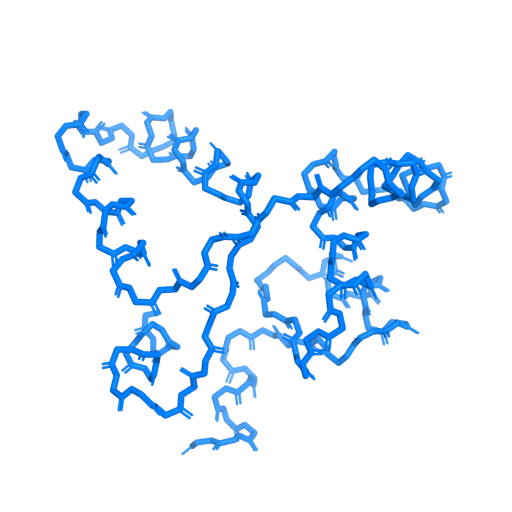 LEU A 1 91 ? -8.901 -0.585 -3.009 1.00 96.88 91 LEU A O 1
ATOM 741 N N . ILE A 1 92 ? -7.463 0.450 -1.635 1.00 95.81 92 ILE A N 1
ATOM 742 C CA . ILE A 1 92 ? -7.811 1.803 -2.078 1.00 95.81 92 ILE A CA 1
ATOM 743 C C . ILE A 1 92 ? -6.580 2.493 -2.650 1.00 95.81 92 ILE A C 1
ATOM 745 O O . ILE A 1 92 ? -5.594 2.697 -1.949 1.00 95.81 92 ILE A O 1
ATOM 749 N N . SER A 1 93 ? -6.658 2.913 -3.910 1.00 95.25 93 SER A N 1
ATOM 750 C CA . SER A 1 93 ? -5.598 3.681 -4.570 1.00 95.25 93 SER A CA 1
ATOM 751 C C . SER A 1 93 ? -6.186 4.649 -5.590 1.00 95.25 93 SER A C 1
ATOM 753 O O . SER A 1 93 ? -7.311 4.485 -6.044 1.00 95.25 93 SER A O 1
ATOM 755 N N . ARG A 1 94 ? -5.441 5.693 -5.952 1.00 94.62 94 ARG A N 1
ATOM 756 C CA . ARG A 1 94 ? -5.777 6.544 -7.109 1.00 94.62 94 ARG A CA 1
ATOM 757 C C . ARG A 1 94 ? -5.058 6.120 -8.382 1.00 94.62 94 ARG A C 1
ATOM 759 O O . ARG A 1 94 ? -5.389 6.639 -9.443 1.00 94.62 94 ARG A O 1
ATOM 766 N N . ASP A 1 95 ? -4.100 5.208 -8.271 1.00 95.31 95 ASP A N 1
ATOM 767 C CA . ASP A 1 95 ? -3.401 4.656 -9.418 1.00 95.31 95 ASP A CA 1
ATOM 768 C C . ASP A 1 95 ? -4.326 3.691 -10.165 1.00 95.31 95 ASP A C 1
ATOM 770 O O . ASP A 1 95 ? -4.664 2.610 -9.682 1.00 95.31 95 ASP A O 1
ATOM 774 N N . ILE A 1 96 ? -4.781 4.111 -11.342 1.00 95.75 96 ILE A N 1
ATOM 775 C CA . ILE A 1 96 ? -5.743 3.352 -12.138 1.00 95.75 96 ILE A CA 1
ATOM 776 C C . ILE A 1 96 ? -5.129 2.061 -12.686 1.00 95.75 96 ILE A C 1
ATOM 778 O O . ILE A 1 96 ? -5.849 1.070 -12.822 1.00 95.75 96 ILE A O 1
ATOM 782 N N . ASP A 1 97 ? -3.834 2.045 -12.987 1.00 95.12 97 ASP A N 1
ATOM 783 C CA . ASP A 1 97 ? -3.183 0.875 -13.567 1.00 95.12 97 ASP A CA 1
ATOM 784 C C . ASP A 1 97 ? -2.931 -0.191 -12.494 1.00 95.12 97 ASP A C 1
ATOM 786 O O . ASP A 1 97 ? -3.256 -1.363 -12.715 1.00 95.12 97 ASP A O 1
ATOM 790 N N . LEU A 1 98 ? -2.542 0.217 -11.280 1.00 96.69 98 LEU A N 1
ATOM 791 C CA . LEU A 1 98 ? -2.550 -0.667 -10.110 1.00 96.69 98 LEU A CA 1
ATOM 792 C C . LEU A 1 98 ? -3.958 -1.206 -9.818 1.00 96.69 98 LEU A C 1
ATOM 794 O O . LEU A 1 98 ? -4.123 -2.395 -9.534 1.00 96.69 98 LEU A O 1
ATOM 798 N N . LEU A 1 99 ? -4.997 -0.365 -9.874 1.00 97.38 99 LEU A N 1
ATOM 799 C CA . LEU A 1 99 ? -6.370 -0.807 -9.603 1.00 97.38 99 LEU A CA 1
ATOM 800 C C . LEU A 1 99 ? -6.860 -1.851 -10.616 1.00 97.38 99 LEU A C 1
ATOM 802 O O . LEU A 1 99 ? -7.522 -2.806 -10.212 1.00 97.38 99 LEU A O 1
ATOM 806 N N . LYS A 1 100 ? -6.517 -1.713 -11.904 1.00 96.69 100 LYS A N 1
ATOM 807 C CA . LYS A 1 100 ? -6.856 -2.715 -12.930 1.00 96.69 100 LYS A CA 1
ATOM 808 C C . LYS A 1 100 ? -6.271 -4.080 -12.576 1.00 96.69 100 LYS A C 1
ATOM 810 O O . LYS A 1 100 ? -7.003 -5.064 -12.574 1.00 96.69 100 LYS A O 1
ATOM 815 N N . ILE A 1 101 ? -4.986 -4.128 -12.232 1.00 97.25 101 ILE A N 1
A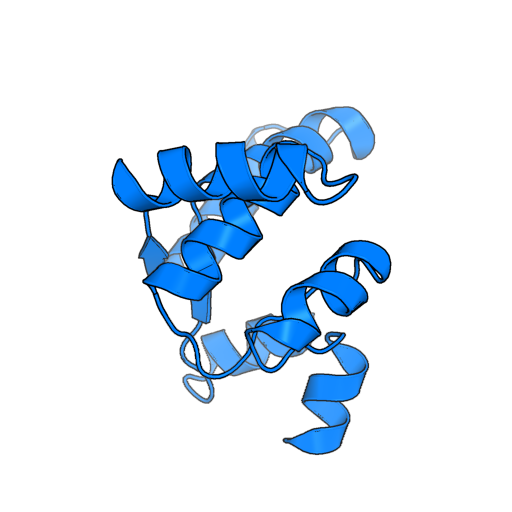TOM 816 C CA . ILE A 1 101 ? -4.289 -5.386 -11.933 1.00 97.25 101 ILE A CA 1
ATOM 817 C C . ILE A 1 101 ? -4.763 -5.959 -10.593 1.00 97.25 101 ILE A C 1
ATOM 819 O O . ILE A 1 101 ? -5.137 -7.124 -10.508 1.00 97.25 101 ILE A O 1
ATOM 823 N N . SER A 1 102 ? -4.818 -5.133 -9.547 1.00 96.94 102 SER A N 1
ATOM 824 C CA . SER A 1 102 ? -5.225 -5.577 -8.208 1.00 96.94 102 SER A CA 1
ATOM 825 C C . SER A 1 102 ? -6.659 -6.103 -8.151 1.00 96.94 102 SER A C 1
ATOM 827 O O . SER A 1 102 ? -6.926 -7.021 -7.378 1.00 96.94 102 SER A O 1
ATOM 829 N N . SER A 1 103 ? -7.559 -5.586 -8.999 1.00 96.12 103 SER A N 1
ATOM 830 C CA . SER A 1 103 ? -8.957 -6.032 -9.067 1.00 96.12 103 SER A CA 1
ATOM 831 C C . SER A 1 103 ? -9.138 -7.508 -9.441 1.00 96.12 103 SER A C 1
ATOM 833 O O . SER A 1 103 ? -10.201 -8.071 -9.185 1.00 96.12 103 SER A O 1
ATOM 835 N N . LEU A 1 104 ? -8.101 -8.146 -9.997 1.00 94.94 104 LEU A N 1
ATOM 836 C CA . LEU A 1 104 ? -8.086 -9.579 -10.295 1.00 94.94 104 LEU A CA 1
ATOM 837 C C . LEU A 1 104 ? -8.003 -10.447 -9.028 1.00 94.94 104 LEU A C 1
ATOM 839 O O . LEU A 1 104 ? -8.417 -11.603 -9.057 1.00 94.94 104 LEU A O 1
ATOM 843 N N . SER A 1 105 ? -7.488 -9.890 -7.928 1.00 94.00 105 SER A N 1
ATOM 844 C CA . SER A 1 105 ? -7.204 -10.631 -6.691 1.00 94.00 105 SER A CA 1
ATOM 845 C 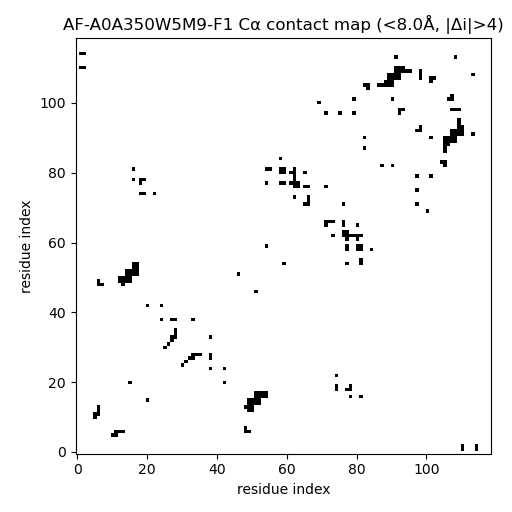C . SER A 1 105 ? -7.912 -10.057 -5.464 1.00 94.00 105 SER A C 1
ATOM 847 O O . SER A 1 105 ? -8.193 -10.791 -4.520 1.00 94.00 105 SER A O 1
ATOM 849 N N . ILE A 1 106 ? -8.178 -8.747 -5.441 1.00 95.62 106 ILE A N 1
ATOM 850 C CA . ILE A 1 106 ? -8.713 -8.022 -4.282 1.00 95.62 106 ILE A CA 1
ATOM 851 C C . ILE A 1 106 ? -9.735 -7.001 -4.764 1.00 95.62 106 ILE A C 1
ATOM 853 O O . ILE A 1 106 ? -9.602 -6.412 -5.833 1.00 95.62 106 ILE A O 1
ATOM 857 N N . LYS A 1 107 ? -10.769 -6.749 -3.960 1.00 96.31 107 LYS A N 1
ATOM 858 C CA . LYS A 1 107 ? -11.730 -5.693 -4.262 1.00 96.31 107 LYS A CA 1
ATOM 859 C C . LYS A 1 107 ? -11.034 -4.331 -4.197 1.00 96.31 107 LYS A C 1
ATOM 861 O O . LYS A 1 107 ? -10.609 -3.903 -3.130 1.00 96.31 107 LYS A O 1
ATOM 866 N N . SER A 1 108 ? -10.941 -3.648 -5.330 1.00 97.00 108 SER A N 1
ATOM 867 C CA . SER A 1 108 ? -10.118 -2.444 -5.467 1.00 97.00 108 SER A CA 1
ATOM 868 C C . SER A 1 108 ? -10.946 -1.234 -5.894 1.00 97.00 108 SER A C 1
ATOM 870 O O . SER A 1 108 ? -11.754 -1.319 -6.820 1.00 97.00 108 SER A O 1
ATOM 872 N N . PHE A 1 109 ? -10.739 -0.087 -5.243 1.00 96.94 109 PHE A N 1
ATOM 873 C CA . PHE A 1 109 ? -11.485 1.142 -5.525 1.00 96.94 109 PHE A CA 1
ATOM 874 C C . PHE A 1 109 ? -10.605 2.389 -5.548 1.00 96.94 109 PHE A C 1
ATOM 876 O O . PHE A 1 109 ? -9.627 2.507 -4.811 1.00 96.94 109 PHE A O 1
ATOM 883 N N . THR A 1 110 ? -11.038 3.389 -6.319 1.00 96.81 110 THR A N 1
ATOM 884 C CA . THR A 1 110 ? -10.611 4.763 -6.045 1.00 96.81 110 THR A CA 1
ATOM 885 C C . THR A 1 110 ? -11.254 5.262 -4.755 1.00 96.81 110 THR A C 1
ATOM 887 O O . THR A 1 110 ? -12.358 4.815 -4.418 1.00 96.81 110 THR A O 1
ATOM 890 N N . PRO A 1 111 ? -10.634 6.219 -4.040 1.00 95.25 111 PRO A N 1
ATOM 891 C CA . PRO A 1 111 ? -11.227 6.785 -2.838 1.00 95.25 111 PRO A CA 1
ATOM 892 C C . PRO A 1 111 ? -12.664 7.268 -3.037 1.00 95.25 111 PRO A C 1
ATOM 894 O O . PRO A 1 111 ? -13.530 7.045 -2.198 1.00 95.25 111 PRO A O 1
ATOM 897 N N . GLU A 1 112 ? -12.922 7.922 -4.164 1.00 94.75 112 GLU A N 1
ATOM 898 C CA . GLU A 1 112 ? -14.209 8.522 -4.486 1.00 94.75 112 GLU A CA 1
ATOM 899 C C . GLU A 1 112 ? -15.276 7.446 -4.754 1.00 94.75 112 GLU A C 1
ATOM 901 O O . GLU A 1 112 ? -16.392 7.555 -4.245 1.00 94.75 112 GLU A O 1
ATOM 906 N N . LYS A 1 113 ? -14.917 6.369 -5.471 1.00 95.38 113 LYS A N 1
ATOM 907 C CA . LYS A 1 113 ? -15.813 5.226 -5.711 1.00 95.38 113 LYS A CA 1
ATOM 908 C C . LYS A 1 113 ? -16.100 4.445 -4.435 1.00 95.38 113 LYS A C 1
ATOM 910 O O . LYS A 1 113 ? -17.240 4.050 -4.223 1.00 95.38 113 LYS A O 1
ATOM 915 N N . PHE A 1 114 ? -15.089 4.242 -3.592 1.00 96.06 114 PHE A N 1
ATOM 916 C CA . PHE A 1 114 ? -15.265 3.567 -2.312 1.00 96.06 114 PHE A CA 1
ATOM 917 C C . PHE A 1 114 ? -16.251 4.326 -1.424 1.00 96.06 114 PHE A C 1
ATOM 919 O O . PHE A 1 114 ? -17.210 3.737 -0.945 1.00 96.06 114 PHE A O 1
ATOM 926 N N . VAL A 1 115 ? -16.063 5.641 -1.262 1.00 94.31 115 VAL A N 1
ATOM 927 C CA . VAL A 1 115 ? -16.984 6.456 -0.460 1.00 94.31 115 VAL A CA 1
ATOM 928 C C . VAL A 1 115 ? -18.400 6.348 -1.019 1.00 94.31 115 VAL A C 1
ATOM 930 O O . VAL A 1 115 ? -19.272 5.916 -0.291 1.00 94.31 115 VAL A O 1
ATOM 933 N N . SER A 1 116 ? -18.615 6.600 -2.314 1.00 94.12 116 SER A N 1
ATOM 934 C CA . SER A 1 116 ? -19.962 6.537 -2.908 1.00 94.12 116 SER A CA 1
ATOM 935 C C . SER A 1 116 ? -20.654 5.172 -2.792 1.00 94.12 116 SER A C 1
ATOM 937 O O . SER A 1 116 ? -21.876 5.115 -2.895 1.00 94.12 116 SER A O 1
ATOM 939 N N . ALA A 1 117 ? -19.898 4.080 -2.672 1.00 92.56 117 ALA A N 1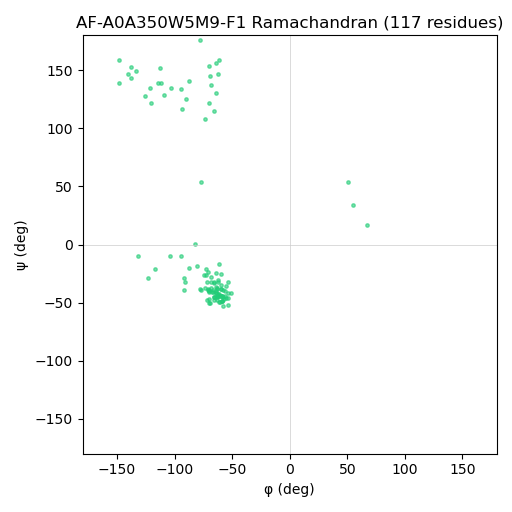
ATOM 940 C CA . ALA A 1 117 ? -20.455 2.734 -2.580 1.00 92.56 117 ALA A CA 1
ATOM 941 C C . ALA A 1 117 ? -20.790 2.314 -1.139 1.00 92.56 117 ALA A C 1
ATOM 943 O O . ALA A 1 117 ? -21.567 1.378 -0.958 1.00 92.56 117 ALA A O 1
ATOM 944 N N . TYR A 1 118 ? -20.200 2.966 -0.133 1.00 91.56 118 TYR A N 1
ATOM 945 C CA . TYR A 1 118 ? -20.229 2.503 1.259 1.00 91.56 118 TYR A CA 1
ATOM 946 C C . TYR A 1 118 ? -20.605 3.584 2.291 1.00 91.56 118 TYR A C 1
ATOM 948 O O . TYR A 1 118 ? -20.827 3.234 3.449 1.00 91.56 118 TYR A O 1
ATOM 956 N N . PHE A 1 119 ? -20.680 4.863 1.903 1.00 89.38 119 PHE A N 1
ATOM 957 C CA . PHE A 1 119 ? -20.952 6.019 2.771 1.00 89.38 119 PHE A CA 1
ATOM 958 C C . PHE A 1 119 ? -21.754 7.110 2.053 1.00 89.38 119 PHE A C 1
ATOM 960 O O . PHE A 1 119 ? -22.561 7.764 2.748 1.00 89.38 119 PHE A O 1
#

Sequence (119 aa):
MRIVKYVEQGKLNGVICITSLLELRYVLRRKKMFKEEMVNWFVEELKTHFDISLPDEGSLLLANKLQSEYPLGPFDAILLAFSISEKPSVLISRDIDLLKISSLSIKSFTPEKFVSAYF

pLDDT: mean 94.1, std 4.12, range [61.84, 98.25]

Nearest PDB structures (foldseek):
  8wmm-assembly1_G  TM=8.307E-01  e=5.798E-04  Chryseobacterium
  7by2-assembly1_B-2  TM=7.695E-01  e=2.799E-02  Klebsiella pneumoniae
  1y82-assembly1_A  TM=6.929E-01  e=1.337E-02  Pyrococcus furiosus
  1v8p-assembly1_D  TM=7.349E-01  e=3.280E-01  Pyrobaculum aerophilum

Secondary structure (DSSP, 8-state):
-HHHHHHHTTSS--EEEHHHHHHHHHIIIIIS---HHHHHHHHHHHHHHSEEE---HHHHHHHHHHHHHS---HHHHHHHHHHHHH--S-EE-S-HHHHHHHTTTS-EE-HHHHHHHH-

Solvent-accessible surface area (backbone atoms only — not comparable to full-atom values): 6797 Å² total; per-residue (Å²): 121,67,65,61,53,36,23,70,68,67,77,41,90,42,77,41,52,52,65,59,54,54,50,49,52,51,44,39,47,71,76,63,62,48,55,68,71,58,53,50,50,57,52,52,57,47,59,75,51,26,51,74,44,73,72,50,74,68,24,50,56,44,11,57,51,47,39,75,77,37,101,47,53,74,66,56,18,37,51,49,25,31,44,65,72,69,58,59,86,59,48,76,46,84,53,64,69,60,39,62,61,42,48,79,82,38,52,51,34,38,65,69,58,46,42,76,75,76,108

Mean predicted aligned error: 3.14 Å

Radius of gyration: 14.52 Å; Cα contacts (8 Å, |Δi|>4): 132; chains: 1; bounding box: 32×35×31 Å

Foldseek 3Di:
DVVLVCLVVVVDAAADEVLVLVVQLCCCCPVVVDDPVVNVVVSVSCVVRYHYDYDDPQLQVQLVVVVVVAVDDSSLSSVLSSCLVVVDQEAEDPPVRSQVVSVVRHHYDYPVRVVVVPD